Protein AF-W2P918-F1 (afdb_monomer_lite)

InterPro domains:
  IPR000195 Rab-GAP-TBC domain [PF00566] (1-121)
  IPR000195 Rab-GAP-TBC domain [PS50086] (1-101)
  IPR000195 Rab-GAP-TBC domain [SM00164] (1-124)
  IPR035969 Rab-GAP-TBC domain superfamily [SSF47923] (37-127)
  IPR050302 Rab GTPase-acti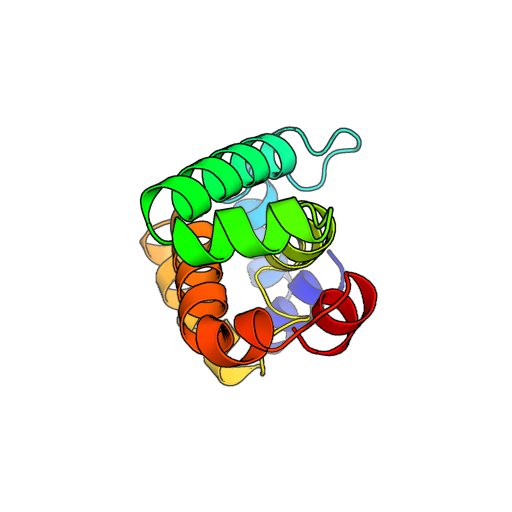vating TBC domain-containing protein [PTHR47219] (1-129)

pLDDT: mean 92.5, std 7.15, range [52.19, 97.88]

Secondary structure (DSSP, 8-state):
-HHHHHHHHHHS-HHHHHHHHHHIIIIISTTSSSSS-HHHHHHHHHHHHHHHHH-HHHHHHHHHTT--SHHHHHHHHHTTTTTTS-HHHHHHHHHHHHHH-THHHHHHHHHHHHHHHHHHTT--SHHHHHHH-

Radius of gyration: 15.6 Å; chains: 1; bounding box: 36×25×42 Å

Foldseek 3Di:
DVLQLVVLVVPDPNVRSVVVVCCVDPPQQDQCPDPVNVSLVVVLVVLLVVCCVPVVVLNVLCVVQVHRSCVVSNCCLSNVCPVPDDPVVSVVLVVVCVVPGDVSSSVVVNVVCVVCVVVSSPDPHRVSNVVVD

Structure (mmCIF, N/CA/C/O backbone):
data_AF-W2P918-F1
#
_entry.id   AF-W2P918-F1
#
loop_
_atom_site.group_PDB
_atom_site.id
_atom_site.type_symbol
_atom_site.label_atom_id
_atom_site.label_alt_id
_atom_site.label_comp_id
_atom_site.label_asym_id
_atom_site.label_entity_id
_atom_site.label_seq_id
_atom_site.pdbx_PDB_ins_code
_atom_site.Cartn_x
_atom_site.Cartn_y
_atom_site.Cartn_z
_atom_site.occupancy
_atom_site.B_iso_or_equiv
_atom_site.auth_seq_id
_atom_site.auth_comp_id
_atom_site.auth_asym_id
_atom_site.auth_atom_id
_atom_site.pdbx_PDB_model_num
ATOM 1 N N . MET A 1 1 ? -5.888 9.543 7.192 1.00 82.25 1 MET A N 1
ATOM 2 C CA . MET A 1 1 ? -6.700 8.724 8.119 1.00 82.25 1 MET A CA 1
ATOM 3 C C . MET A 1 1 ? -8.203 8.918 7.927 1.00 82.25 1 MET A C 1
ATOM 5 O O . MET A 1 1 ? -8.915 7.938 8.055 1.00 82.25 1 MET A O 1
ATOM 9 N N . ASN A 1 2 ? -8.692 10.104 7.536 1.00 89.56 2 ASN A N 1
ATOM 10 C CA . ASN A 1 2 ? -10.135 10.378 7.374 1.00 89.56 2 ASN A CA 1
ATOM 11 C C . ASN A 1 2 ? -10.898 9.354 6.508 1.00 89.56 2 ASN A C 1
ATOM 13 O O . ASN A 1 2 ? -12.001 8.972 6.871 1.00 89.56 2 ASN A O 1
ATOM 17 N N . PHE A 1 3 ? -10.310 8.866 5.408 1.00 90.75 3 PHE A N 1
ATOM 18 C CA . PHE A 1 3 ? -10.935 7.833 4.566 1.00 90.75 3 PHE A CA 1
ATOM 19 C C . PHE A 1 3 ? -11.132 6.496 5.291 1.00 90.75 3 PHE A C 1
ATOM 21 O O . PHE A 1 3 ? -12.177 5.876 5.135 1.00 90.75 3 PHE A O 1
ATOM 28 N N . LEU A 1 4 ? -10.154 6.074 6.103 1.00 92.81 4 LEU A N 1
ATOM 29 C CA . LEU A 1 4 ? -10.256 4.847 6.900 1.00 92.81 4 LEU A CA 1
ATOM 30 C C . LEU A 1 4 ? -11.389 4.982 7.918 1.00 92.81 4 LEU A C 1
ATOM 32 O O . LEU A 1 4 ? -12.270 4.134 7.966 1.00 92.81 4 LEU A O 1
ATOM 36 N N . ALA A 1 5 ? -11.408 6.093 8.661 1.00 94.44 5 ALA A N 1
ATOM 37 C CA . ALA A 1 5 ? -12.453 6.373 9.642 1.00 94.44 5 ALA A CA 1
ATOM 38 C C . ALA A 1 5 ? -13.853 6.403 9.005 1.00 94.44 5 ALA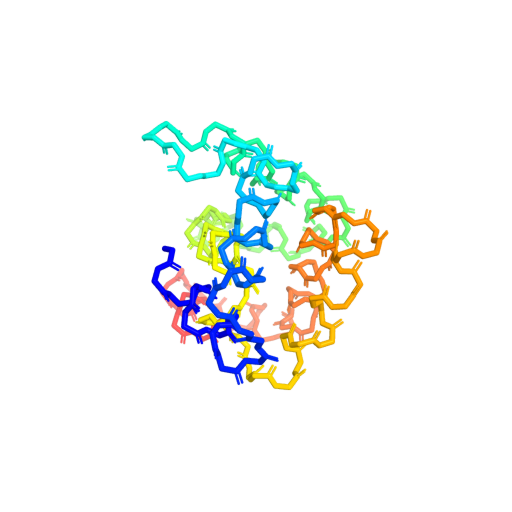 A C 1
ATOM 40 O O . ALA A 1 5 ? -14.768 5.780 9.526 1.00 94.44 5 ALA A O 1
ATOM 41 N N . ALA A 1 6 ? -14.013 7.069 7.855 1.00 94.12 6 ALA A N 1
ATOM 42 C CA . ALA A 1 6 ? -15.294 7.143 7.153 1.00 94.12 6 ALA A CA 1
ATOM 43 C C . ALA A 1 6 ? -15.811 5.760 6.726 1.00 94.12 6 ALA A C 1
ATOM 45 O O . ALA A 1 6 ? -16.986 5.459 6.917 1.00 94.12 6 ALA A O 1
ATOM 46 N N . VAL A 1 7 ? -14.936 4.909 6.182 1.00 94.31 7 VAL A N 1
ATOM 47 C CA . VAL A 1 7 ? -15.309 3.548 5.771 1.00 94.31 7 VAL A CA 1
ATOM 48 C C . VAL A 1 7 ? -15.652 2.678 6.973 1.00 94.31 7 VAL A C 1
ATOM 50 O O . VAL A 1 7 ? -16.629 1.938 6.917 1.00 94.31 7 VAL A O 1
ATOM 53 N N . LEU A 1 8 ? -14.901 2.782 8.069 1.00 96.00 8 LEU A N 1
ATOM 54 C CA . LEU A 1 8 ? -15.214 2.044 9.291 1.00 96.00 8 LEU A CA 1
ATOM 55 C C . LEU A 1 8 ? -16.577 2.473 9.848 1.00 96.00 8 LEU A C 1
ATOM 57 O O . LEU A 1 8 ? -17.446 1.626 10.011 1.00 96.00 8 LEU A O 1
ATOM 61 N N . LEU A 1 9 ? -16.822 3.777 10.002 1.00 96.62 9 LEU A N 1
ATOM 62 C CA . LEU A 1 9 ? -18.104 4.322 10.475 1.00 96.62 9 LEU A CA 1
ATOM 63 C C . LEU A 1 9 ? -19.302 3.962 9.584 1.00 96.62 9 LEU A C 1
ATOM 65 O O . LEU A 1 9 ? -20.435 3.933 10.050 1.00 96.62 9 LEU A O 1
ATOM 69 N N . GLN A 1 10 ? -19.077 3.696 8.296 1.00 94.69 10 GLN A N 1
ATOM 70 C CA . GLN A 1 10 ? -20.135 3.233 7.399 1.00 94.69 10 GLN A CA 1
ATOM 71 C C . GLN A 1 10 ? -20.541 1.772 7.668 1.00 94.69 10 GLN A C 1
ATOM 73 O O . GLN A 1 10 ? -21.658 1.382 7.330 1.00 94.69 10 GLN A O 1
ATOM 78 N N . ASN A 1 11 ? -19.649 0.964 8.249 1.00 92.62 11 ASN A N 1
ATOM 79 C CA . ASN A 1 11 ? -19.839 -0.477 8.430 1.00 92.62 11 ASN A CA 1
ATOM 80 C C . ASN A 1 11 ? -20.052 -0.899 9.893 1.00 92.62 11 ASN A C 1
ATOM 82 O O . ASN A 1 11 ? -20.531 -2.006 10.130 1.00 92.62 11 ASN A O 1
ATOM 86 N N . MET A 1 12 ? -19.706 -0.058 10.870 1.00 96.06 12 MET A N 1
ATOM 87 C CA . MET A 1 12 ? -19.840 -0.355 12.301 1.00 96.06 12 MET A CA 1
ATOM 88 C C . MET A 1 12 ? -20.148 0.907 13.118 1.00 96.06 12 MET A C 1
ATOM 90 O O . MET A 1 12 ? -20.120 2.018 12.587 1.00 96.06 12 MET A O 1
ATOM 94 N N . GLY A 1 13 ? -20.473 0.734 14.403 1.00 97.88 13 GLY A N 1
ATOM 95 C CA . GLY A 1 13 ? -20.712 1.848 15.320 1.00 97.88 13 GLY A CA 1
ATOM 96 C C . GLY A 1 13 ? -19.451 2.674 15.587 1.00 97.88 13 GLY A C 1
ATOM 97 O O . GLY A 1 13 ? -18.337 2.287 15.234 1.00 97.88 13 GLY A O 1
ATOM 98 N N . GLU A 1 14 ? -19.629 3.856 16.179 1.00 97.69 14 GLU A N 1
ATOM 99 C CA . GLU A 1 14 ? -18.533 4.806 16.415 1.00 97.69 14 GLU A CA 1
ATOM 100 C C . GLU A 1 14 ? -17.432 4.225 17.308 1.00 97.69 14 GLU A C 1
ATOM 102 O O . GLU A 1 14 ? -16.248 4.371 17.001 1.00 97.69 14 GLU A O 1
ATOM 107 N N . GLU A 1 15 ? -17.817 3.537 18.383 1.00 97.81 15 GLU A N 1
ATOM 108 C CA . GLU A 1 15 ? -16.876 2.931 19.321 1.00 97.81 15 GLU A CA 1
ATOM 109 C C . GLU A 1 15 ? -16.091 1.793 18.659 1.00 97.81 15 GLU A C 1
ATOM 111 O O . GLU A 1 15 ? -14.863 1.748 18.752 1.00 97.81 15 GLU A O 1
ATOM 116 N N . GLU A 1 16 ? -16.765 0.907 17.924 1.00 97.88 16 GLU A N 1
ATOM 117 C CA . GLU A 1 16 ? -16.102 -0.170 17.192 1.00 97.88 16 GLU A CA 1
ATOM 118 C C . GLU A 1 16 ? -15.170 0.388 16.113 1.00 97.88 16 GLU A C 1
ATOM 120 O O . GLU A 1 16 ? -14.027 -0.054 15.992 1.00 97.88 16 GLU A O 1
ATOM 125 N N . ALA A 1 17 ? -15.616 1.406 15.371 1.00 97.81 17 ALA A N 1
ATOM 126 C CA . ALA A 1 17 ? -14.814 2.056 14.342 1.00 97.81 17 ALA A CA 1
ATOM 127 C C . ALA A 1 17 ? -13.557 2.700 14.936 1.00 97.81 17 ALA A C 1
ATOM 129 O O . ALA A 1 17 ? -12.485 2.622 14.331 1.00 97.81 17 ALA A O 1
ATOM 130 N N . PHE A 1 18 ? -13.668 3.303 16.122 1.00 97.19 18 PHE A N 1
ATOM 131 C CA . PHE A 1 18 ? -12.530 3.852 16.849 1.00 97.19 18 PHE A CA 1
ATOM 132 C C . PHE A 1 18 ? -11.519 2.760 17.213 1.00 97.19 18 PHE A C 1
ATOM 134 O O . PHE A 1 18 ? -10.340 2.892 16.878 1.00 97.19 18 PHE A O 1
ATOM 141 N N . TRP A 1 19 ? -11.966 1.668 17.838 1.00 97.75 19 TRP A N 1
ATOM 142 C CA . TRP A 1 19 ? -11.065 0.596 18.269 1.00 97.75 19 TRP A CA 1
ATOM 143 C C . TRP A 1 19 ? -10.428 -0.150 17.097 1.00 97.75 19 TRP A C 1
ATOM 145 O O . TRP A 1 19 ? -9.237 -0.455 17.142 1.00 97.75 19 TRP A O 1
ATOM 155 N N . VAL A 1 20 ? -11.169 -0.378 16.011 1.00 97.38 20 VAL A N 1
ATOM 156 C CA . VAL A 1 20 ? -10.604 -0.963 14.788 1.00 97.38 20 VAL A CA 1
ATOM 157 C C . VAL A 1 20 ? -9.586 -0.015 14.157 1.00 97.38 20 VAL A C 1
ATOM 159 O O . VAL A 1 20 ? -8.516 -0.457 13.743 1.00 97.38 20 VAL A O 1
ATOM 162 N N . LEU A 1 21 ? -9.859 1.293 14.108 1.00 97.06 21 LEU A N 1
ATOM 163 C CA . LEU A 1 21 ? -8.894 2.265 13.593 1.00 97.06 21 LEU A CA 1
ATOM 164 C C . LEU A 1 21 ? -7.620 2.314 14.449 1.00 97.06 21 LEU A C 1
ATOM 166 O O . LEU A 1 21 ? -6.524 2.375 13.889 1.00 97.06 21 LEU A O 1
ATOM 170 N N . ALA A 1 22 ? -7.755 2.263 15.776 1.00 96.56 22 ALA A N 1
ATOM 171 C CA . ALA A 1 22 ? -6.624 2.190 16.695 1.00 96.56 22 ALA A CA 1
ATOM 172 C C . ALA A 1 22 ? -5.784 0.932 16.426 1.00 96.56 22 ALA A C 1
ATOM 174 O O . ALA A 1 22 ? -4.586 1.049 16.178 1.00 96.56 22 ALA A O 1
ATOM 175 N N . ALA A 1 23 ? -6.414 -0.243 16.330 1.00 96.75 23 ALA A N 1
ATOM 176 C CA . ALA A 1 23 ? -5.728 -1.494 16.001 1.00 96.75 23 ALA A CA 1
ATOM 177 C C . ALA A 1 23 ? -5.014 -1.432 14.636 1.00 96.75 23 ALA A C 1
ATOM 179 O O . ALA A 1 23 ? -3.881 -1.895 14.497 1.00 96.75 23 ALA A O 1
ATOM 180 N N . ILE A 1 24 ? -5.624 -0.801 13.625 1.00 96.75 24 ILE A N 1
ATOM 181 C CA . ILE A 1 24 ? -4.971 -0.589 12.325 1.00 96.75 24 ILE A CA 1
ATOM 182 C C . ILE A 1 24 ? -3.679 0.215 12.491 1.00 96.75 24 ILE A C 1
ATOM 184 O O . ILE A 1 24 ? -2.645 -0.180 11.955 1.00 96.75 24 ILE A O 1
ATOM 188 N N . VAL A 1 25 ? -3.726 1.347 13.191 1.00 95.44 25 VAL A N 1
ATOM 189 C CA . VAL A 1 25 ? -2.606 2.300 13.267 1.00 95.44 25 VAL A CA 1
ATOM 190 C C . VAL A 1 25 ? -1.508 1.833 14.223 1.00 95.44 25 VAL A C 1
ATOM 192 O O . VAL A 1 25 ? -0.325 2.068 13.969 1.00 95.44 25 VAL A O 1
ATOM 195 N N . GLU A 1 26 ? -1.886 1.193 15.324 1.00 94.75 26 GLU A N 1
ATOM 196 C CA . GLU A 1 26 ? -0.970 0.851 16.411 1.00 94.75 26 GLU A CA 1
ATOM 197 C C . GLU A 1 26 ? -0.411 -0.567 16.278 1.00 94.75 26 GLU A C 1
ATOM 199 O O . GLU A 1 26 ? 0.771 -0.774 16.553 1.00 94.75 26 GLU A O 1
ATOM 204 N N . GLU A 1 27 ? -1.215 -1.523 15.802 1.00 95.38 27 GLU A N 1
ATOM 205 C CA . GLU A 1 27 ? -0.842 -2.942 15.777 1.00 95.38 27 GLU A CA 1
ATOM 206 C C . GLU A 1 27 ? -0.558 -3.457 14.364 1.00 95.38 27 GLU A C 1
ATOM 208 O O . GLU A 1 27 ? 0.485 -4.067 14.126 1.00 95.38 27 GLU A O 1
ATOM 213 N N . LEU A 1 28 ? -1.459 -3.211 13.407 1.00 96.38 28 LEU A N 1
ATOM 214 C CA . LEU A 1 28 ? -1.339 -3.784 12.061 1.00 96.38 28 LEU A CA 1
ATOM 215 C C . LEU A 1 28 ? -0.368 -2.995 11.180 1.00 96.38 28 LEU A C 1
ATOM 217 O O . LEU A 1 28 ? 0.397 -3.582 10.417 1.00 96.38 28 LEU A O 1
ATOM 221 N N . THR A 1 29 ? -0.380 -1.667 11.279 1.00 95.88 29 THR A N 1
ATOM 222 C CA . THR A 1 29 ? 0.474 -0.766 10.491 1.00 95.88 29 THR A CA 1
ATOM 223 C C . THR A 1 29 ? 1.274 0.190 11.383 1.00 95.88 29 THR A C 1
ATOM 225 O O . THR A 1 29 ? 1.204 1.415 11.228 1.00 95.88 29 THR A O 1
ATOM 228 N N . PRO A 1 30 ? 2.070 -0.347 12.329 1.00 95.88 30 PRO A N 1
ATOM 229 C CA . PRO A 1 30 ? 2.769 0.465 13.309 1.00 95.88 30 PRO A CA 1
ATOM 230 C C . PRO A 1 30 ? 3.702 1.455 12.615 1.00 95.88 30 PRO A C 1
ATOM 232 O O . PRO A 1 30 ? 4.456 1.120 11.701 1.00 95.88 30 PRO A O 1
ATOM 235 N N . GLN A 1 31 ? 3.686 2.700 13.090 1.00 95.88 31 GLN A N 1
ATOM 236 C CA . GLN A 1 31 ? 4.534 3.788 12.591 1.00 95.88 31 GLN A CA 1
ATOM 237 C C . GLN A 1 31 ? 4.263 4.218 11.134 1.00 95.88 31 GLN A C 1
ATOM 239 O O . GLN A 1 31 ? 5.113 4.876 10.527 1.00 95.88 31 GLN A O 1
ATOM 244 N N . TYR A 1 32 ? 3.100 3.889 10.560 1.00 95.00 32 TYR A N 1
ATOM 245 C CA . TYR A 1 32 ? 2.715 4.364 9.224 1.00 95.00 32 TYR A CA 1
ATOM 246 C C . TYR A 1 32 ? 2.279 5.827 9.242 1.00 95.00 32 TYR A C 1
ATOM 248 O O . TYR A 1 32 ? 2.694 6.605 8.388 1.00 95.00 32 TYR A O 1
ATOM 256 N N . HIS A 1 33 ? 1.485 6.219 10.241 1.00 92.50 33 HIS A N 1
ATOM 257 C CA . HIS A 1 33 ? 0.884 7.556 10.335 1.00 92.50 33 HIS A CA 1
ATOM 258 C C . HIS A 1 33 ? 1.651 8.507 11.270 1.00 92.50 33 HIS A C 1
ATOM 260 O O . HIS A 1 33 ? 1.117 9.530 11.698 1.00 92.50 33 HIS A O 1
ATOM 266 N N . THR A 1 34 ? 2.912 8.197 11.587 1.00 92.81 34 THR A N 1
ATOM 267 C CA . THR A 1 34 ? 3.815 9.102 12.321 1.00 92.81 34 THR A CA 1
ATOM 268 C C . THR A 1 34 ? 4.411 10.155 11.385 1.00 92.81 34 THR A C 1
ATOM 270 O O . THR A 1 34 ? 4.409 9.995 10.168 1.00 92.81 34 THR A O 1
ATOM 273 N N . ARG A 1 35 ? 4.993 11.234 11.932 1.00 90.50 35 ARG A N 1
ATOM 274 C CA . ARG A 1 35 ? 5.643 12.283 11.114 1.00 90.50 35 ARG A CA 1
ATOM 275 C C . ARG A 1 35 ? 6.772 11.751 10.228 1.00 90.50 35 ARG A C 1
ATOM 277 O O . ARG A 1 35 ? 7.012 12.290 9.155 1.00 90.50 35 ARG A O 1
ATOM 284 N N . THR A 1 36 ? 7.490 10.738 10.704 1.00 92.56 36 THR A N 1
ATOM 285 C CA . THR A 1 36 ? 8.626 10.136 9.998 1.00 92.56 36 THR A CA 1
ATOM 286 C C . THR A 1 36 ? 8.215 8.972 9.103 1.00 92.56 36 THR A C 1
ATOM 288 O O . THR A 1 36 ? 8.988 8.603 8.219 1.00 92.56 36 THR A O 1
ATOM 291 N N . MET A 1 37 ? 7.022 8.403 9.320 1.00 94.19 37 MET A N 1
ATOM 292 C CA . MET A 1 37 ? 6.465 7.282 8.559 1.00 94.19 37 MET A CA 1
ATOM 293 C C . MET A 1 37 ? 7.433 6.098 8.437 1.00 94.19 37 MET A C 1
ATOM 295 O O . MET A 1 37 ? 7.555 5.465 7.387 1.00 94.19 37 MET A O 1
ATOM 299 N N . THR A 1 38 ? 8.186 5.835 9.504 1.00 95.06 38 THR A N 1
ATOM 300 C CA . THR A 1 38 ? 9.276 4.853 9.525 1.00 95.06 38 THR A CA 1
ATOM 301 C C . THR A 1 38 ? 8.802 3.451 9.168 1.00 95.06 38 THR A C 1
ATOM 303 O O . THR A 1 38 ? 9.494 2.772 8.413 1.00 95.06 38 THR A O 1
ATOM 306 N N . GLY A 1 39 ? 7.614 3.051 9.634 1.00 94.69 39 GLY A N 1
ATOM 307 C CA . GLY A 1 39 ? 7.015 1.762 9.284 1.00 94.69 39 GLY A CA 1
ATOM 308 C C . GLY A 1 39 ? 6.692 1.678 7.794 1.00 94.69 39 GLY A C 1
ATOM 309 O O . GLY A 1 39 ? 7.151 0.769 7.111 1.00 94.69 39 GLY A O 1
ATOM 310 N N . SER A 1 40 ? 6.000 2.688 7.258 1.00 93.81 40 SER A N 1
ATOM 311 C CA . SER A 1 40 ? 5.630 2.708 5.837 1.00 93.81 40 SER A CA 1
ATOM 312 C C . SER A 1 40 ? 6.863 2.688 4.936 1.00 93.81 40 SER A C 1
ATOM 314 O O . SER A 1 40 ? 6.878 1.976 3.940 1.00 93.81 40 SER A O 1
ATOM 316 N N . ARG A 1 41 ? 7.909 3.448 5.275 1.00 93.25 41 ARG A N 1
ATOM 317 C CA . ARG A 1 41 ? 9.155 3.484 4.496 1.00 93.25 41 ARG A CA 1
ATOM 318 C C . ARG A 1 41 ? 9.912 2.159 4.535 1.00 93.25 41 ARG A C 1
ATOM 320 O O . ARG A 1 41 ? 10.543 1.797 3.546 1.00 93.25 41 ARG A O 1
ATOM 327 N N . ALA A 1 42 ? 9.876 1.448 5.662 1.00 94.69 42 ALA A N 1
ATOM 328 C CA . ALA A 1 42 ? 10.456 0.112 5.751 1.00 94.69 42 ALA A CA 1
ATOM 329 C C . ALA A 1 42 ? 9.743 -0.845 4.784 1.00 94.69 42 ALA A C 1
ATOM 331 O O . ALA A 1 42 ? 10.401 -1.473 3.956 1.00 94.69 42 ALA A O 1
ATOM 332 N N . ASP A 1 43 ? 8.412 -0.857 4.797 1.00 95.25 43 ASP A N 1
ATOM 333 C CA . ASP A 1 43 ? 7.611 -1.705 3.913 1.00 95.25 43 ASP A CA 1
ATOM 334 C C . ASP A 1 43 ? 7.740 -1.327 2.435 1.00 95.25 43 ASP A C 1
ATOM 336 O O . ASP A 1 43 ? 7.743 -2.205 1.578 1.00 95.25 43 ASP A O 1
ATOM 340 N N . GLN A 1 44 ? 7.936 -0.048 2.104 1.00 94.56 44 GLN A N 1
ATOM 341 C CA . GLN A 1 44 ? 8.246 0.375 0.732 1.00 94.56 44 GLN A CA 1
ATOM 342 C C . GLN A 1 44 ? 9.571 -0.198 0.220 1.00 94.56 44 GLN A C 1
ATOM 344 O O . GLN A 1 44 ? 9.657 -0.602 -0.940 1.00 94.56 44 GLN A O 1
ATOM 349 N N . ARG A 1 45 ? 10.597 -0.279 1.075 1.00 94.25 45 ARG A N 1
ATOM 350 C CA . ARG A 1 45 ? 11.877 -0.910 0.713 1.00 94.25 45 ARG A CA 1
ATOM 351 C C . ARG A 1 45 ? 11.705 -2.408 0.509 1.00 94.25 45 ARG A C 1
ATOM 353 O O . ARG A 1 45 ? 12.098 -2.919 -0.533 1.00 94.25 45 ARG A O 1
ATOM 360 N N . VAL A 1 46 ? 11.027 -3.077 1.445 1.00 95.75 46 VAL A N 1
ATOM 361 C CA . VAL A 1 46 ? 10.691 -4.504 1.316 1.00 95.75 46 VAL A CA 1
ATOM 362 C C . VAL A 1 46 ? 9.893 -4.755 0.034 1.00 95.75 46 VAL A C 1
ATOM 364 O O . VAL A 1 46 ? 10.154 -5.715 -0.686 1.00 95.75 46 VAL A O 1
ATOM 367 N N . PHE A 1 47 ? 8.948 -3.876 -0.297 1.00 96.31 47 PHE A N 1
ATOM 368 C CA . PHE A 1 47 ? 8.181 -3.957 -1.533 1.00 96.31 47 PHE A CA 1
ATOM 369 C C . PHE A 1 47 ? 9.067 -3.830 -2.775 1.00 96.31 47 PHE A C 1
ATOM 371 O O . PHE A 1 47 ? 8.941 -4.642 -3.687 1.00 96.31 47 PHE A O 1
ATOM 378 N N . SER A 1 48 ? 9.978 -2.856 -2.806 1.00 94.75 48 SER A N 1
ATOM 379 C CA . SER A 1 48 ? 10.935 -2.680 -3.906 1.00 94.75 48 SER A CA 1
ATOM 380 C C . SER A 1 48 ? 11.786 -3.938 -4.125 1.00 94.75 48 SER A C 1
ATOM 382 O O . SER A 1 48 ? 11.915 -4.429 -5.253 1.00 94.75 48 SER A O 1
ATOM 384 N N . ASP A 1 49 ? 12.287 -4.531 -3.038 1.00 95.62 49 ASP A N 1
ATOM 385 C CA . ASP A 1 49 ? 13.057 -5.777 -3.081 1.00 95.62 49 ASP A CA 1
ATOM 386 C C . ASP A 1 49 ? 12.206 -6.942 -3.608 1.00 95.62 49 ASP A C 1
ATOM 388 O O . ASP A 1 49 ? 12.642 -7.715 -4.467 1.00 95.62 49 ASP A O 1
ATOM 392 N N . LEU A 1 50 ? 10.954 -7.045 -3.152 1.00 96.75 50 LEU A N 1
ATOM 393 C CA . LEU A 1 50 ? 10.007 -8.051 -3.625 1.00 96.75 50 LEU A CA 1
ATOM 394 C C . LEU A 1 50 ? 9.692 -7.897 -5.117 1.00 96.75 50 LEU A C 1
ATOM 396 O O . LEU A 1 50 ? 9.642 -8.901 -5.828 1.00 96.75 50 LEU A O 1
ATOM 400 N N . VAL A 1 51 ? 9.491 -6.674 -5.613 1.00 96.31 51 VAL A N 1
ATOM 401 C CA . VAL A 1 51 ? 9.245 -6.420 -7.041 1.00 96.31 51 VAL A CA 1
ATOM 402 C C . VAL A 1 51 ? 10.472 -6.797 -7.860 1.00 96.31 51 VAL A C 1
ATOM 404 O O . VAL A 1 51 ? 10.338 -7.489 -8.867 1.00 96.31 51 VAL A O 1
ATOM 407 N N . THR A 1 52 ? 11.668 -6.439 -7.397 1.00 95.94 52 THR A N 1
ATOM 408 C CA . THR A 1 52 ? 12.930 -6.814 -8.050 1.00 95.94 52 THR A CA 1
ATOM 409 C C . THR A 1 52 ? 13.094 -8.332 -8.116 1.00 95.94 52 THR A C 1
ATOM 411 O O . THR A 1 52 ? 13.489 -8.875 -9.146 1.00 95.94 52 THR A O 1
ATOM 414 N N . GLN A 1 53 ? 12.725 -9.046 -7.050 1.00 97.31 53 GLN A N 1
ATOM 415 C CA . GLN A 1 53 ? 12.837 -10.501 -6.998 1.00 97.31 53 GLN A CA 1
ATOM 416 C C . GLN A 1 53 ? 11.760 -11.219 -7.829 1.00 97.31 53 GLN A C 1
ATOM 418 O O . GLN A 1 53 ? 12.040 -12.236 -8.464 1.00 97.31 53 GLN A O 1
ATOM 423 N N . LYS A 1 54 ? 10.508 -10.750 -7.787 1.00 97.50 54 LYS A N 1
ATOM 424 C CA . LYS A 1 54 ? 9.352 -11.464 -8.359 1.00 97.50 54 LYS A CA 1
ATOM 425 C C . LYS A 1 54 ? 8.975 -10.988 -9.758 1.00 97.50 54 LYS A C 1
ATOM 427 O O . LYS A 1 54 ? 8.427 -11.772 -10.530 1.00 97.50 54 LYS A O 1
ATOM 432 N N . LEU A 1 55 ? 9.265 -9.732 -10.090 1.00 96.88 55 LEU A N 1
ATOM 433 C CA . LEU A 1 55 ? 8.938 -9.067 -11.354 1.00 96.88 55 LEU A CA 1
ATOM 434 C C . LEU A 1 55 ? 10.178 -8.364 -11.951 1.00 96.88 55 LEU A C 1
ATOM 436 O O . LEU A 1 55 ? 10.096 -7.185 -12.299 1.00 96.88 55 LEU A O 1
ATOM 440 N N . PRO A 1 56 ? 11.320 -9.059 -12.124 1.00 97.06 56 PRO A N 1
ATOM 441 C CA . PRO A 1 56 ? 12.596 -8.425 -12.475 1.00 97.06 56 PRO A CA 1
ATOM 442 C C . PRO A 1 56 ? 12.549 -7.638 -13.792 1.00 97.06 56 PRO A C 1
ATOM 444 O O . PRO A 1 56 ? 13.151 -6.576 -13.903 1.00 97.06 56 PRO A O 1
ATOM 447 N N . VAL A 1 57 ? 11.789 -8.122 -14.782 1.00 96.62 57 VAL A N 1
ATOM 448 C CA . VAL A 1 57 ? 11.617 -7.434 -16.075 1.00 96.62 57 VAL A CA 1
ATOM 449 C C . VAL A 1 57 ? 10.913 -6.088 -15.899 1.00 96.62 57 VAL A C 1
ATOM 451 O O . VAL A 1 57 ? 11.335 -5.095 -16.482 1.00 96.62 57 VAL A O 1
ATOM 454 N N . LEU A 1 58 ? 9.866 -6.051 -15.070 1.00 94.69 58 LEU A N 1
ATOM 455 C CA . LEU A 1 58 ? 9.123 -4.826 -14.780 1.00 94.69 58 LEU A CA 1
ATOM 456 C C . LEU A 1 58 ? 9.972 -3.854 -13.956 1.00 94.69 58 LEU A C 1
ATOM 458 O O . LEU A 1 58 ? 9.989 -2.665 -14.252 1.00 94.69 58 LEU A O 1
ATOM 462 N N . ALA A 1 59 ? 10.690 -4.366 -12.952 1.00 95.19 59 ALA A N 1
ATOM 463 C CA . ALA A 1 59 ? 11.592 -3.568 -12.128 1.00 95.19 59 ALA A CA 1
ATOM 464 C C . ALA A 1 59 ? 12.667 -2.880 -12.980 1.00 95.19 59 ALA A C 1
ATOM 466 O O . ALA A 1 59 ? 12.860 -1.673 -12.869 1.00 95.19 59 ALA A O 1
ATOM 467 N N . ASN A 1 60 ? 13.303 -3.630 -13.885 1.00 95.56 60 ASN A N 1
ATOM 468 C CA . ASN A 1 60 ? 14.308 -3.085 -14.790 1.00 95.56 60 ASN A CA 1
ATOM 469 C C . ASN A 1 60 ? 13.713 -2.037 -15.744 1.00 95.56 60 ASN A C 1
ATOM 471 O O . ASN A 1 60 ? 14.313 -0.986 -15.933 1.00 95.56 60 ASN A O 1
ATOM 475 N N . HIS A 1 61 ? 12.521 -2.280 -16.302 1.00 94.56 61 HIS A N 1
ATOM 476 C CA . HIS A 1 61 ? 11.838 -1.301 -17.161 1.00 94.56 61 HIS A CA 1
ATOM 477 C C . HIS A 1 61 ? 11.582 0.018 -16.425 1.00 94.56 61 HIS A C 1
ATOM 479 O O . HIS A 1 61 ? 11.990 1.082 -16.883 1.00 94.56 61 HIS A O 1
ATOM 485 N N . LEU A 1 62 ? 10.994 -0.049 -15.230 1.00 92.38 62 LEU A N 1
ATOM 486 C CA . LEU A 1 62 ? 10.740 1.133 -14.403 1.00 92.38 62 LEU A CA 1
ATOM 487 C C . LEU A 1 62 ? 12.034 1.868 -14.03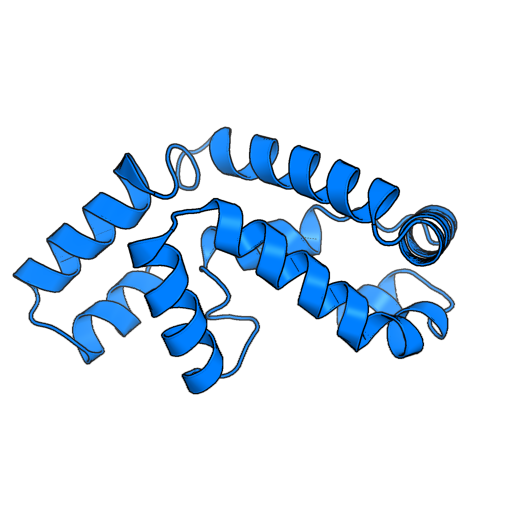4 1.00 92.38 62 LEU A C 1
ATOM 489 O O . LEU A 1 62 ? 12.079 3.095 -14.108 1.00 92.38 62 LEU A O 1
ATOM 493 N N . GLN A 1 63 ? 13.108 1.133 -13.738 1.00 92.81 63 GLN A N 1
ATOM 494 C CA . GLN A 1 63 ? 14.422 1.718 -13.483 1.00 92.81 63 GLN A CA 1
ATOM 495 C C . GLN A 1 63 ? 14.983 2.447 -14.713 1.00 92.81 63 GLN A C 1
ATOM 497 O O . GLN A 1 63 ? 15.513 3.547 -14.570 1.00 92.81 63 GLN A O 1
ATOM 502 N N . THR A 1 64 ? 14.839 1.888 -15.922 1.00 93.50 64 THR A N 1
ATOM 503 C CA . THR A 1 64 ? 15.277 2.567 -17.158 1.00 93.50 64 THR A CA 1
ATOM 504 C C . THR A 1 64 ? 14.499 3.850 -17.440 1.00 93.50 64 THR A C 1
ATOM 506 O O . THR A 1 64 ? 15.056 4.781 -18.016 1.00 93.50 64 THR A O 1
ATOM 509 N N . LEU A 1 65 ? 13.249 3.928 -16.977 1.00 91.94 65 LEU A N 1
ATOM 510 C CA . LEU A 1 65 ? 12.412 5.125 -17.056 1.00 91.94 65 LEU A CA 1
ATOM 511 C C . LEU A 1 65 ? 12.651 6.116 -15.900 1.00 91.94 65 LEU A C 1
ATOM 513 O O . LEU A 1 65 ? 12.047 7.187 -15.890 1.00 91.94 65 LEU A O 1
ATOM 517 N N . GLY A 1 66 ? 13.504 5.781 -14.924 1.00 90.25 66 GLY A N 1
ATOM 518 C CA . GLY A 1 66 ? 13.750 6.609 -13.738 1.00 90.25 66 GLY A CA 1
ATOM 519 C C . GLY A 1 66 ? 12.560 6.681 -12.774 1.00 90.25 66 GLY A C 1
ATOM 520 O O . GLY A 1 66 ? 12.378 7.692 -12.100 1.00 90.25 66 GLY A O 1
ATOM 521 N N . VAL A 1 67 ? 11.722 5.640 -12.738 1.00 89.25 67 VAL A N 1
ATOM 522 C CA . VAL A 1 67 ? 10.519 5.574 -11.901 1.00 89.25 67 VAL A CA 1
ATOM 523 C C . VAL A 1 67 ? 10.801 4.811 -10.609 1.00 89.25 67 VAL A C 1
ATOM 525 O O . VAL A 1 67 ? 11.017 3.599 -10.627 1.00 89.25 67 VAL A O 1
ATOM 528 N N . ASP A 1 68 ? 10.710 5.510 -9.478 1.00 86.31 68 ASP A N 1
ATOM 529 C CA . ASP A 1 68 ? 10.769 4.904 -8.145 1.00 86.31 68 ASP A CA 1
ATOM 530 C C . ASP A 1 68 ? 9.413 4.327 -7.717 1.00 86.31 68 ASP A C 1
ATOM 532 O O . ASP A 1 68 ? 8.357 4.843 -8.075 1.00 86.31 68 ASP A O 1
ATOM 536 N N . PHE A 1 69 ? 9.414 3.288 -6.875 1.00 84.31 69 PHE A N 1
ATOM 537 C CA . PHE A 1 69 ? 8.177 2.686 -6.354 1.00 84.31 69 PHE A CA 1
ATOM 538 C C . PHE A 1 69 ? 7.503 3.508 -5.245 1.00 84.31 69 PHE A C 1
ATOM 540 O O . PHE A 1 69 ? 6.310 3.325 -4.977 1.00 84.31 69 PHE A O 1
ATOM 547 N N . GLU A 1 70 ? 8.246 4.389 -4.571 1.00 84.12 70 GLU A N 1
ATOM 548 C CA . GLU A 1 70 ? 7.770 5.131 -3.396 1.00 84.12 70 GLU A CA 1
ATOM 549 C C . GLU A 1 70 ? 6.497 5.966 -3.657 1.00 84.12 70 GLU A C 1
ATOM 551 O O . GLU A 1 70 ? 5.565 5.858 -2.855 1.00 84.12 70 GLU A O 1
ATOM 556 N N . PRO A 1 71 ? 6.367 6.733 -4.760 1.00 80.12 71 PRO A N 1
ATOM 557 C CA . PRO A 1 71 ? 5.180 7.554 -5.015 1.00 80.12 71 PRO A CA 1
ATOM 558 C C . PRO A 1 71 ? 3.870 6.754 -5.094 1.00 80.12 71 PRO A C 1
ATOM 560 O O . PRO A 1 71 ? 2.840 7.203 -4.588 1.00 80.12 71 PRO A O 1
ATOM 563 N N . PHE A 1 72 ? 3.901 5.552 -5.680 1.00 80.62 72 PHE A N 1
ATOM 564 C CA . PHE A 1 72 ? 2.720 4.688 -5.817 1.00 80.62 72 PHE A CA 1
ATOM 565 C C . PHE A 1 72 ? 2.360 4.027 -4.486 1.00 80.62 72 PHE A C 1
ATOM 567 O O . PHE A 1 72 ? 1.224 4.070 -4.008 1.00 80.62 72 PHE A O 1
ATOM 574 N N . THR A 1 73 ? 3.374 3.430 -3.868 1.00 87.88 73 THR A N 1
ATOM 575 C CA . THR A 1 73 ? 3.228 2.556 -2.703 1.00 87.88 73 THR A CA 1
ATOM 576 C C . THR A 1 73 ? 2.842 3.318 -1.445 1.00 87.88 73 THR A C 1
ATOM 578 O O . THR A 1 73 ? 2.090 2.794 -0.626 1.00 87.88 73 THR A O 1
ATOM 581 N N . LEU A 1 74 ? 3.263 4.580 -1.316 1.00 87.00 74 LEU A N 1
ATOM 582 C CA . LEU A 1 74 ? 2.913 5.413 -0.167 1.00 87.00 74 LEU A CA 1
ATOM 583 C C . LEU A 1 74 ? 1.394 5.564 -0.036 1.00 87.00 74 LEU A C 1
ATOM 585 O O . LEU A 1 74 ? 0.822 5.366 1.036 1.00 87.00 74 LEU A O 1
ATOM 589 N N . LYS A 1 75 ? 0.727 5.881 -1.154 1.00 87.56 75 LYS A N 1
ATOM 590 C CA . LYS A 1 75 ? -0.729 6.054 -1.203 1.00 87.56 75 LYS A CA 1
ATOM 591 C C . LYS A 1 75 ? -1.451 4.730 -0.960 1.00 87.56 75 LYS A C 1
ATOM 593 O O . LYS A 1 75 ? -2.456 4.713 -0.247 1.00 87.56 75 LYS A O 1
ATOM 598 N N . TRP A 1 76 ? -0.946 3.638 -1.533 1.00 93.25 76 TRP A N 1
ATOM 599 C CA . TRP A 1 76 ? -1.513 2.301 -1.359 1.00 93.25 76 TRP A CA 1
ATOM 600 C C . TRP A 1 76 ? -1.514 1.881 0.108 1.00 93.25 76 TRP A C 1
ATOM 602 O O . TRP A 1 76 ? -2.557 1.505 0.639 1.00 93.25 76 TRP A O 1
ATOM 612 N N . PHE A 1 77 ? -0.368 2.007 0.772 1.00 93.38 77 PHE A N 1
ATOM 613 C CA . PHE A 1 77 ? -0.161 1.502 2.123 1.00 93.38 77 PHE A CA 1
ATOM 614 C C . PHE A 1 77 ? -0.802 2.394 3.187 1.00 93.38 77 PHE A C 1
ATOM 616 O O . PHE A 1 77 ? -1.475 1.885 4.078 1.00 93.38 77 PHE A O 1
ATOM 623 N N . LEU A 1 78 ? -0.712 3.723 3.065 1.00 91.81 78 LEU A N 1
ATOM 624 C CA . LEU A 1 78 ? -1.322 4.634 4.044 1.00 91.81 78 LEU A CA 1
ATOM 625 C C . LEU A 1 78 ? -2.852 4.605 4.069 1.00 91.81 78 LEU A C 1
ATOM 627 O O . LEU A 1 78 ? -3.458 4.948 5.090 1.00 91.81 78 LEU A O 1
ATOM 631 N N . CYS A 1 79 ? -3.468 4.290 2.930 1.00 92.88 79 CYS A N 1
ATOM 632 C CA . CYS A 1 79 ? -4.921 4.269 2.771 1.00 92.88 79 CYS A CA 1
ATOM 633 C C . CYS A 1 79 ? -5.478 2.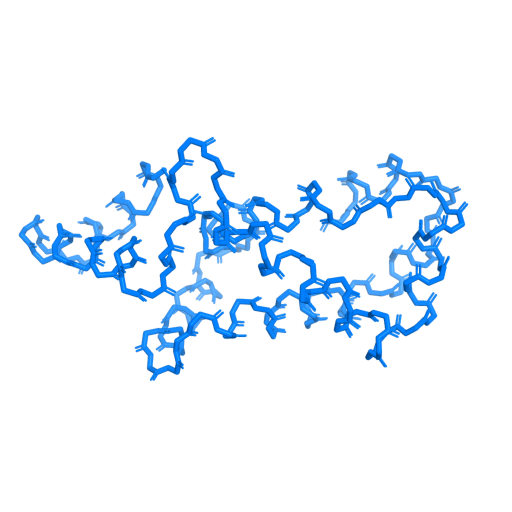852 2.608 1.00 92.88 79 CYS A C 1
ATOM 635 O O . CYS A 1 79 ? -6.644 2.724 2.244 1.00 92.88 79 CYS A O 1
ATOM 637 N N . LEU A 1 80 ? -4.663 1.811 2.820 1.00 95.06 80 LEU A N 1
ATOM 638 C CA . LEU A 1 80 ? -5.051 0.405 2.651 1.00 95.06 80 LEU A CA 1
ATOM 639 C C . LEU A 1 80 ? -5.826 0.164 1.338 1.00 95.06 80 LEU A C 1
ATOM 641 O O . LEU A 1 80 ? -6.889 -0.452 1.328 1.00 95.06 80 LEU A O 1
ATOM 645 N N . PHE A 1 81 ? -5.315 0.725 0.238 1.00 95.25 81 PHE A N 1
ATOM 646 C CA . PHE A 1 81 ? -5.881 0.692 -1.120 1.00 95.25 81 PHE A CA 1
ATOM 647 C C . PHE A 1 81 ? -7.230 1.396 -1.362 1.00 95.25 81 PHE A C 1
ATOM 649 O O . PHE A 1 81 ? -7.642 1.473 -2.521 1.00 95.25 81 PHE A O 1
ATOM 656 N N . LEU A 1 82 ? -7.867 2.015 -0.358 1.00 92.31 82 LEU A N 1
ATOM 657 C CA . LEU A 1 82 ? -9.170 2.696 -0.513 1.00 92.31 82 LEU A CA 1
ATOM 658 C C . LEU A 1 82 ? -9.204 3.766 -1.611 1.00 92.31 82 LEU A C 1
ATOM 660 O O . LEU A 1 82 ? -10.227 3.968 -2.251 1.00 92.31 82 LEU A O 1
ATOM 664 N N . ASN A 1 83 ? -8.083 4.450 -1.845 1.00 88.06 83 ASN A N 1
ATOM 665 C CA . ASN A 1 83 ? -7.982 5.519 -2.846 1.00 88.06 83 ASN A CA 1
ATOM 666 C C . ASN A 1 83 ? -7.403 5.042 -4.190 1.00 88.06 83 ASN A C 1
ATOM 668 O O . ASN A 1 83 ? -6.944 5.865 -4.988 1.00 88.06 83 ASN A O 1
ATOM 672 N N . THR A 1 84 ? -7.328 3.725 -4.387 1.00 89.88 84 THR A N 1
ATOM 673 C CA . THR A 1 84 ? -6.675 3.083 -5.540 1.00 89.88 84 THR A CA 1
ATOM 674 C C . THR A 1 84 ? -7.598 2.080 -6.218 1.00 89.88 84 THR A C 1
ATOM 676 O O . THR A 1 84 ? -7.653 2.036 -7.441 1.00 89.88 84 THR A O 1
ATOM 679 N N . LEU A 1 85 ? -8.325 1.281 -5.437 1.00 92.44 85 LEU A N 1
ATOM 680 C CA . LEU A 1 85 ? -9.206 0.236 -5.947 1.00 92.44 85 LEU A CA 1
ATOM 681 C C . LEU A 1 85 ? -10.678 0.567 -5.665 1.00 92.44 85 LEU A C 1
ATOM 683 O O . LEU A 1 85 ? -10.967 1.309 -4.725 1.00 92.44 85 LEU A O 1
ATOM 687 N N . PRO A 1 86 ? -11.620 0.002 -6.444 1.00 93.50 86 PRO A N 1
ATOM 688 C CA . PRO A 1 86 ? -13.040 0.081 -6.122 1.00 93.50 86 PRO A CA 1
ATOM 689 C C . PRO A 1 86 ? -13.340 -0.506 -4.736 1.00 93.50 86 PRO A C 1
ATOM 691 O O . PRO A 1 86 ? -12.619 -1.378 -4.251 1.00 93.50 86 PRO A O 1
ATOM 694 N N . PHE A 1 87 ? -14.439 -0.062 -4.124 1.00 90.81 87 PHE A N 1
ATOM 695 C CA . PHE A 1 87 ? -14.788 -0.402 -2.740 1.00 90.81 87 PHE A CA 1
ATOM 696 C C . PHE A 1 87 ? -14.869 -1.915 -2.475 1.00 90.81 87 PHE A C 1
ATOM 698 O O . PHE A 1 87 ? -14.277 -2.403 -1.518 1.00 90.81 87 PHE A O 1
ATOM 705 N N . GLU A 1 88 ? -15.549 -2.673 -3.341 1.00 93.88 88 GLU A N 1
ATOM 706 C CA . GLU A 1 88 ? -15.779 -4.109 -3.128 1.00 93.88 88 GLU A CA 1
ATOM 707 C C . GLU A 1 88 ? -14.470 -4.935 -3.068 1.00 93.88 88 GLU A C 1
ATOM 709 O O . GLU A 1 88 ? -14.288 -5.675 -2.098 1.00 93.88 88 GLU A O 1
ATOM 714 N N . PRO A 1 89 ? -13.510 -4.797 -4.010 1.00 94.62 89 PRO A N 1
ATOM 715 C CA . PRO A 1 89 ? -12.183 -5.393 -3.861 1.00 94.62 89 PRO A CA 1
ATOM 716 C C . PRO A 1 89 ? -11.456 -4.990 -2.578 1.00 94.62 89 PRO A C 1
ATOM 718 O O . PRO A 1 89 ? -10.807 -5.836 -1.965 1.00 94.62 89 PRO A O 1
ATOM 721 N N . VAL A 1 90 ? -11.555 -3.721 -2.164 1.00 95.50 90 VAL A N 1
ATOM 722 C CA . VAL A 1 90 ? -10.867 -3.245 -0.956 1.00 95.50 90 VAL A CA 1
ATOM 723 C C . VAL A 1 90 ? -11.407 -3.938 0.288 1.00 95.50 90 VAL A C 1
ATOM 725 O O . VAL A 1 90 ? -10.607 -4.368 1.112 1.00 95.50 90 VAL A O 1
ATOM 728 N N . MET A 1 91 ? -12.723 -4.136 0.398 1.00 94.62 91 MET A N 1
ATOM 729 C CA . MET A 1 91 ? -13.306 -4.849 1.542 1.00 94.62 91 MET A CA 1
ATOM 730 C C . MET A 1 91 ? -12.807 -6.295 1.628 1.00 94.62 91 MET A C 1
ATOM 732 O O . MET A 1 91 ? -12.380 -6.729 2.691 1.00 94.62 91 MET A O 1
ATOM 736 N N . ARG A 1 92 ? -12.714 -7.004 0.494 1.00 96.12 92 ARG A N 1
ATOM 737 C CA . ARG A 1 92 ? -12.141 -8.364 0.473 1.00 96.12 92 ARG A CA 1
ATOM 738 C C . ARG A 1 92 ? -10.665 -8.388 0.865 1.00 96.12 92 ARG A C 1
ATOM 740 O O . ARG A 1 92 ? -10.214 -9.317 1.526 1.00 96.12 92 ARG A O 1
ATOM 747 N N . ILE A 1 93 ? -9.896 -7.385 0.440 1.00 96.75 93 ILE A N 1
ATOM 748 C CA . ILE A 1 93 ? -8.496 -7.239 0.857 1.00 96.75 93 ILE A CA 1
ATOM 749 C C . ILE A 1 93 ? -8.418 -7.002 2.367 1.00 96.75 93 ILE A C 1
ATOM 751 O O . ILE A 1 93 ? -7.535 -7.556 3.017 1.00 96.75 93 ILE A O 1
ATOM 755 N N . TRP A 1 94 ? -9.332 -6.203 2.919 1.00 96.69 94 TRP A N 1
ATOM 756 C CA . TRP A 1 94 ? -9.388 -5.903 4.345 1.00 96.69 94 TRP A CA 1
ATOM 757 C C . TRP A 1 94 ? -9.710 -7.139 5.179 1.00 96.69 94 TRP A C 1
ATOM 759 O O . TRP A 1 94 ? -9.037 -7.348 6.182 1.00 96.69 94 TRP A O 1
ATOM 769 N N . ASP A 1 95 ? -10.629 -8.000 4.734 1.00 96.44 95 ASP A N 1
ATOM 770 C CA . ASP A 1 95 ? -10.922 -9.271 5.411 1.00 96.44 95 ASP A CA 1
ATOM 771 C C . ASP A 1 95 ? -9.646 -10.106 5.613 1.00 96.44 95 ASP A C 1
ATOM 773 O O . ASP A 1 95 ? -9.348 -10.570 6.716 1.00 96.44 95 ASP A O 1
ATOM 777 N N . VAL A 1 96 ? -8.838 -10.248 4.555 1.00 97.75 96 VAL A N 1
ATOM 778 C CA . VAL A 1 96 ? -7.570 -10.992 4.623 1.00 97.75 96 VAL A CA 1
ATOM 779 C C . VAL A 1 96 ? -6.520 -10.227 5.425 1.00 97.75 96 VAL A C 1
ATOM 781 O O . VAL A 1 96 ? -5.777 -10.831 6.191 1.00 97.75 96 VAL A O 1
ATOM 784 N N . PHE A 1 97 ? -6.458 -8.903 5.297 1.00 97.69 97 PHE A N 1
ATOM 785 C CA . PHE A 1 97 ? -5.535 -8.059 6.057 1.00 97.69 97 PHE A CA 1
ATOM 786 C C . PHE A 1 97 ? -5.777 -8.145 7.569 1.00 97.69 97 PHE A C 1
ATOM 788 O O . PHE A 1 97 ? -4.811 -8.256 8.318 1.00 97.69 97 PHE A O 1
ATOM 795 N N . PHE A 1 98 ? -7.030 -8.160 8.026 1.00 96.25 98 PHE A N 1
ATOM 796 C CA . PHE A 1 98 ? -7.344 -8.343 9.444 1.00 96.25 98 PHE A CA 1
ATOM 797 C C . PHE A 1 98 ? -7.029 -9.759 9.938 1.00 96.25 98 PHE A C 1
ATOM 799 O O . PHE A 1 98 ? -6.704 -9.937 11.108 1.00 96.25 98 PHE A O 1
ATOM 806 N N . CYS A 1 99 ? -7.100 -10.764 9.061 1.00 96.81 99 CYS A N 1
ATOM 807 C CA . CYS A 1 99 ? -6.826 -12.154 9.417 1.00 96.81 99 CYS A CA 1
ATOM 808 C C . CYS A 1 99 ? -5.325 -12.498 9.418 1.00 96.81 99 CYS A C 1
ATOM 810 O O . CYS A 1 99 ? -4.848 -13.180 10.323 1.00 96.81 99 CYS A O 1
ATOM 812 N N . GLU A 1 100 ? -4.578 -12.041 8.411 1.00 96.56 100 GLU A N 1
ATOM 813 C CA . GLU A 1 100 ? -3.176 -12.415 8.182 1.00 96.56 100 GLU A CA 1
ATOM 814 C C . GLU A 1 100 ? -2.174 -11.306 8.557 1.00 96.56 100 GLU A C 1
ATOM 816 O O . GLU A 1 100 ? -1.003 -11.588 8.817 1.00 96.56 100 GLU A O 1
ATOM 821 N N . GLY A 1 101 ? -2.602 -10.043 8.596 1.00 95.56 101 GLY A N 1
ATOM 822 C CA . GLY A 1 101 ? -1.767 -8.885 8.920 1.00 95.56 101 GLY A CA 1
ATOM 823 C C . GLY A 1 101 ? -1.248 -8.096 7.709 1.00 95.56 101 GLY A C 1
ATOM 824 O O . GLY A 1 101 ? -1.602 -8.329 6.550 1.00 95.56 101 GLY A O 1
ATOM 825 N N . SER A 1 102 ? -0.366 -7.126 7.970 1.00 94.38 102 SER A N 1
ATOM 826 C CA . SER A 1 102 ? 0.048 -6.089 7.005 1.00 94.38 102 SER A CA 1
ATOM 827 C C . SER A 1 102 ? 0.822 -6.569 5.787 1.00 94.38 102 SER A C 1
ATOM 829 O O . SER A 1 102 ? 0.773 -5.920 4.742 1.00 94.38 102 SER A O 1
ATOM 831 N N . HIS A 1 103 ? 1.455 -7.738 5.849 1.00 94.94 103 HIS A N 1
ATOM 832 C CA . HIS A 1 103 ? 2.145 -8.318 4.698 1.00 94.94 103 HIS A CA 1
ATOM 833 C C . HIS A 1 103 ? 1.201 -8.589 3.506 1.00 94.94 103 HIS A C 1
ATOM 835 O O . HIS A 1 103 ? 1.652 -8.676 2.359 1.00 94.94 103 HIS A O 1
ATOM 841 N N . VAL A 1 104 ? -0.114 -8.682 3.750 1.00 97.62 104 VAL A N 1
ATOM 842 C CA . VAL A 1 104 ? -1.149 -8.737 2.707 1.00 97.62 104 VAL A CA 1
ATOM 843 C C . VAL A 1 104 ? -1.069 -7.518 1.789 1.00 97.62 104 VAL A C 1
ATOM 845 O O . VAL A 1 104 ? -1.207 -7.666 0.576 1.00 97.62 104 VAL A O 1
ATOM 848 N N . LEU A 1 105 ? -0.759 -6.330 2.319 1.00 96.75 105 LEU A N 1
ATOM 849 C CA . LEU A 1 105 ? -0.656 -5.105 1.525 1.00 96.75 105 LEU A CA 1
ATOM 850 C C . LEU A 1 105 ? 0.459 -5.202 0.475 1.00 96.75 105 LEU A C 1
ATOM 852 O O . LEU A 1 105 ? 0.267 -4.814 -0.679 1.00 96.75 105 LEU A O 1
ATOM 856 N N . LEU A 1 106 ? 1.598 -5.794 0.849 1.00 96.88 106 LEU A N 1
ATOM 857 C CA . LEU A 1 106 ? 2.719 -6.048 -0.058 1.00 96.88 106 LEU A CA 1
ATOM 858 C C . LEU A 1 106 ? 2.327 -7.047 -1.155 1.00 96.88 106 LEU A C 1
ATOM 860 O O . LEU A 1 106 ? 2.609 -6.825 -2.334 1.00 96.88 106 LEU A O 1
ATOM 864 N N . ARG A 1 107 ? 1.630 -8.133 -0.788 1.00 97.38 107 ARG A N 1
ATOM 865 C CA . ARG A 1 107 ? 1.139 -9.138 -1.748 1.00 97.38 107 ARG A CA 1
ATOM 866 C C . ARG A 1 107 ? 0.157 -8.527 -2.746 1.00 97.38 107 ARG A C 1
ATOM 868 O O . ARG A 1 107 ? 0.295 -8.756 -3.946 1.00 97.38 107 ARG A O 1
ATOM 875 N N . VAL A 1 108 ? -0.794 -7.724 -2.271 1.00 97.38 108 VAL A N 1
ATOM 876 C CA . VAL A 1 108 ? -1.759 -7.023 -3.129 1.00 97.38 108 VAL A CA 1
ATOM 877 C C . VAL A 1 108 ? -1.035 -6.076 -4.081 1.00 97.38 108 VAL A C 1
ATOM 879 O O . VAL A 1 108 ? -1.276 -6.140 -5.283 1.00 97.38 108 VAL A O 1
ATOM 882 N N . GLY A 1 109 ? -0.091 -5.268 -3.588 1.00 95.81 109 GLY A N 1
ATOM 883 C CA . GLY A 1 109 ? 0.705 -4.381 -4.440 1.00 95.81 109 GLY A CA 1
ATOM 884 C C . GLY A 1 109 ? 1.452 -5.131 -5.552 1.00 95.81 109 GLY A C 1
ATOM 885 O O . GLY A 1 109 ? 1.446 -4.696 -6.704 1.00 95.81 109 GLY A O 1
ATOM 886 N N . LEU A 1 110 ? 2.037 -6.297 -5.247 1.00 96.38 110 LEU A N 1
ATOM 887 C CA . LEU A 1 110 ? 2.720 -7.137 -6.238 1.00 96.38 110 LEU A CA 1
ATOM 888 C C . LEU A 1 110 ? 1.754 -7.659 -7.301 1.00 96.38 110 LEU A C 1
ATOM 890 O O . LEU A 1 110 ? 2.077 -7.648 -8.489 1.00 96.38 110 LEU A O 1
ATOM 894 N N . VAL A 1 111 ? 0.569 -8.112 -6.884 1.00 96.25 111 VAL A N 1
ATOM 895 C CA . VAL A 1 111 ? -0.469 -8.587 -7.805 1.00 96.25 111 VAL A CA 1
ATOM 896 C C . VAL A 1 111 ? -0.943 -7.449 -8.706 1.00 96.25 111 VAL A C 1
ATOM 898 O O . VAL A 1 111 ? -1.053 -7.651 -9.913 1.00 96.25 111 VAL A O 1
ATOM 901 N N . LEU A 1 112 ? -1.149 -6.243 -8.170 1.00 94.94 112 LEU A N 1
ATOM 902 C CA . LEU A 1 112 ? -1.539 -5.078 -8.968 1.00 94.94 112 LEU A CA 1
ATOM 903 C C . LEU A 1 112 ? -0.493 -4.733 -10.029 1.00 94.94 112 LEU A C 1
ATOM 905 O O . LEU A 1 112 ? -0.853 -4.532 -11.191 1.00 94.94 112 LEU A O 1
ATOM 909 N N . LEU A 1 113 ? 0.791 -4.729 -9.665 1.00 94.19 113 LEU A N 1
ATOM 910 C CA . LEU A 1 113 ? 1.876 -4.534 -10.627 1.00 94.19 113 LEU A CA 1
ATOM 911 C C . LEU A 1 113 ? 1.920 -5.654 -11.667 1.00 94.19 113 LEU A C 1
ATOM 913 O O . LEU A 1 113 ? 2.086 -5.380 -12.853 1.00 94.19 113 LEU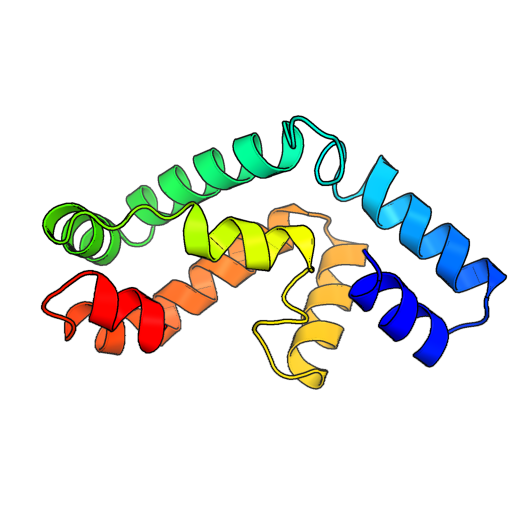 A O 1
ATOM 917 N N . LYS A 1 114 ? 1.721 -6.911 -11.258 1.00 95.69 114 LYS A N 1
ATOM 918 C CA . LYS A 1 114 ? 1.709 -8.050 -12.182 1.00 95.69 114 LYS A CA 1
ATOM 919 C C . LYS A 1 114 ? 0.566 -7.964 -13.192 1.00 95.69 114 LYS A C 1
ATOM 921 O O . LYS A 1 114 ? 0.794 -8.198 -14.376 1.00 95.69 114 LYS A O 1
ATOM 926 N N . LEU A 1 115 ? -0.639 -7.622 -12.742 1.00 95.31 115 LEU A N 1
ATOM 927 C CA . LEU A 1 115 ? -1.815 -7.475 -13.604 1.00 95.31 115 LEU A CA 1
ATOM 928 C C . LEU A 1 115 ? -1.644 -6.325 -14.600 1.00 95.31 115 LEU A C 1
ATOM 930 O O . LEU A 1 115 ? -2.026 -6.448 -15.760 1.00 95.31 115 LEU A O 1
ATOM 934 N N . ASN A 1 116 ? -1.022 -5.229 -14.163 1.00 92.69 116 ASN A N 1
ATOM 935 C CA . ASN A 1 116 ? -0.762 -4.064 -15.003 1.00 92.69 116 ASN A CA 1
ATOM 936 C C . ASN A 1 116 ? 0.539 -4.157 -15.806 1.00 92.69 116 ASN A C 1
ATOM 938 O O . ASN A 1 116 ? 0.795 -3.277 -16.627 1.00 92.69 116 ASN A O 1
ATOM 942 N N . GLN A 1 117 ? 1.341 -5.210 -15.619 1.00 93.94 117 GLN A N 1
ATOM 943 C CA . GLN A 1 117 ? 2.650 -5.355 -16.250 1.00 93.94 117 GLN A CA 1
ATOM 944 C C . GLN A 1 117 ? 2.601 -5.125 -17.772 1.00 93.94 117 GLN A C 1
ATOM 946 O O . GLN A 1 117 ? 3.400 -4.323 -18.241 1.00 93.94 117 GLN A O 1
ATOM 951 N N . PRO A 1 118 ? 1.675 -5.712 -18.562 1.00 94.19 118 PRO A N 1
ATOM 952 C CA . PRO A 1 118 ? 1.644 -5.477 -20.009 1.00 94.19 118 PRO A CA 1
ATOM 953 C C . PRO A 1 118 ? 1.450 -4.002 -20.382 1.00 94.19 118 PRO A C 1
ATOM 955 O O . PRO A 1 118 ? 2.040 -3.528 -21.345 1.00 94.19 118 PRO A O 1
ATOM 958 N N . ARG A 1 119 ? 0.649 -3.272 -19.596 1.00 91.81 119 ARG A N 1
ATOM 959 C CA . ARG A 1 119 ? 0.372 -1.850 -19.810 1.00 91.81 119 ARG A CA 1
ATOM 960 C C . ARG A 1 119 ? 1.564 -0.980 -19.420 1.00 91.81 119 ARG A C 1
ATOM 962 O O . ARG A 1 119 ? 1.904 -0.076 -20.165 1.00 91.81 119 ARG A O 1
ATOM 969 N N . ILE A 1 120 ? 2.207 -1.279 -18.291 1.00 91.69 120 ILE A N 1
ATOM 970 C CA . ILE A 1 120 ? 3.386 -0.540 -17.815 1.00 91.69 120 ILE A CA 1
ATOM 971 C C . ILE A 1 120 ? 4.578 -0.749 -18.760 1.00 91.69 120 ILE A C 1
ATOM 973 O O . ILE A 1 120 ? 5.302 0.193 -19.056 1.00 91.69 120 ILE A O 1
ATOM 977 N N . MET A 1 121 ? 4.756 -1.964 -19.284 1.00 93.31 121 MET A N 1
ATOM 978 C CA . MET A 1 121 ? 5.814 -2.273 -20.256 1.00 93.31 121 MET A CA 1
ATOM 979 C C . MET A 1 121 ? 5.618 -1.574 -21.611 1.00 93.31 121 MET A C 1
ATOM 981 O O . MET A 1 121 ? 6.555 -1.531 -22.399 1.00 93.31 121 MET A O 1
ATOM 985 N N . ALA A 1 122 ? 4.418 -1.059 -21.895 1.00 93.31 122 ALA A N 1
ATOM 986 C CA . ALA A 1 122 ? 4.120 -0.280 -23.096 1.00 93.31 122 ALA A CA 1
ATOM 987 C C . ALA A 1 122 ? 4.280 1.239 -22.886 1.00 93.31 122 ALA A C 1
ATOM 989 O O . ALA A 1 122 ? 3.999 2.007 -23.801 1.00 93.31 122 ALA A O 1
ATOM 990 N N . CYS A 1 123 ? 4.663 1.679 -21.683 1.00 90.69 123 CYS A N 1
ATOM 991 C CA . CYS A 1 123 ? 4.969 3.077 -21.394 1.00 90.69 123 CYS A CA 1
ATOM 992 C C . CYS A 1 123 ? 6.431 3.383 -21.735 1.00 90.69 123 CYS A C 1
ATOM 994 O O . CYS A 1 123 ? 7.319 2.618 -21.350 1.00 90.69 123 CYS A O 1
ATOM 996 N N . ASP A 1 124 ? 6.658 4.534 -22.371 1.00 88.69 124 ASP A N 1
ATOM 997 C CA . ASP A 1 124 ? 7.985 4.992 -22.812 1.00 88.69 124 ASP A CA 1
ATOM 998 C C . ASP A 1 124 ? 8.580 6.094 -21.917 1.00 88.69 124 ASP A C 1
ATOM 1000 O O . ASP A 1 124 ? 9.753 6.441 -22.056 1.00 88.69 124 ASP A O 1
ATOM 1004 N N . ASP A 1 125 ? 7.796 6.650 -20.987 1.00 86.50 125 ASP A N 1
ATOM 1005 C CA . ASP A 1 125 ? 8.256 7.651 -20.025 1.00 86.50 125 ASP A CA 1
ATOM 1006 C C . ASP A 1 125 ? 7.605 7.493 -18.637 1.00 86.50 125 ASP A C 1
ATOM 1008 O O . ASP A 1 125 ? 6.619 6.773 -18.443 1.00 86.50 125 ASP A O 1
ATOM 1012 N N . ALA A 1 126 ? 8.188 8.169 -17.644 1.00 79.69 126 ALA A N 1
ATOM 1013 C CA . ALA A 1 126 ? 7.759 8.112 -16.249 1.00 79.69 126 ALA A CA 1
ATOM 1014 C C . ALA A 1 126 ? 6.356 8.693 -16.000 1.00 79.69 126 ALA A C 1
ATOM 1016 O O . ALA A 1 126 ? 5.635 8.215 -15.121 1.00 79.69 126 ALA A O 1
ATOM 1017 N N . LEU A 1 127 ? 5.960 9.725 -16.753 1.00 77.38 127 LEU A N 1
ATOM 1018 C CA . LEU A 1 127 ? 4.653 10.369 -16.602 1.00 77.38 127 LEU A CA 1
ATOM 1019 C C . LEU A 1 127 ? 3.552 9.420 -17.066 1.00 77.38 127 LEU A C 1
ATOM 1021 O O . LEU A 1 127 ? 2.537 9.271 -16.389 1.00 77.38 127 LEU A O 1
ATOM 1025 N N . ASP A 1 128 ? 3.783 8.720 -18.168 1.00 77.50 128 ASP A N 1
ATOM 1026 C CA . ASP A 1 128 ? 2.873 7.724 -18.704 1.00 77.50 128 ASP A CA 1
ATOM 1027 C C . ASP A 1 128 ? 2.598 6.606 -17.700 1.00 77.50 128 ASP A C 1
ATOM 1029 O O . ASP A 1 128 ? 1.446 6.208 -17.524 1.00 77.50 128 ASP A O 1
ATOM 1033 N N . VAL A 1 129 ? 3.626 6.153 -16.979 1.00 77.25 129 VAL A N 1
ATOM 1034 C CA . VAL A 1 129 ? 3.451 5.184 -15.892 1.00 77.25 129 VAL A CA 1
ATOM 1035 C C . VAL A 1 129 ? 2.600 5.785 -14.770 1.00 77.25 129 VAL A C 1
ATOM 1037 O O . VAL A 1 129 ? 1.642 5.152 -14.333 1.00 77.25 129 VAL A O 1
ATOM 1040 N N . LEU A 1 130 ? 2.886 7.013 -14.328 1.00 70.56 130 LEU A N 1
ATOM 1041 C CA . LEU A 1 130 ? 2.190 7.667 -13.209 1.00 70.56 130 LEU A CA 1
ATOM 1042 C C . LEU A 1 130 ? 0.714 7.993 -13.482 1.00 70.56 130 LEU A C 1
ATOM 1044 O O . LEU A 1 130 ? -0.095 7.921 -12.562 1.00 70.56 130 LEU A O 1
ATOM 1048 N N . TYR A 1 131 ? 0.356 8.345 -14.719 1.00 66.44 131 TYR A N 1
ATOM 1049 C CA . TYR A 1 131 ? -1.024 8.684 -15.088 1.00 66.44 131 TYR A CA 1
ATOM 1050 C C . TYR A 1 131 ? -1.846 7.485 -15.550 1.00 66.44 131 TYR A C 1
ATOM 1052 O O . TYR A 1 131 ? -3.077 7.544 -15.513 1.00 66.44 131 TYR A O 1
ATOM 1060 N N . LYS A 1 132 ? -1.191 6.415 -16.018 1.00 56.38 132 LYS A N 1
ATOM 1061 C CA . LYS A 1 132 ? -1.890 5.212 -16.467 1.00 56.38 132 LYS A CA 1
ATOM 1062 C C . LYS A 1 132 ? -1.998 4.182 -15.346 1.00 56.38 132 LYS A C 1
ATOM 1064 O O . LYS A 1 1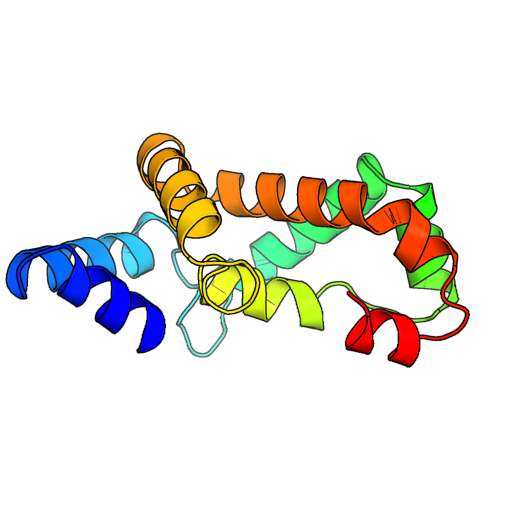32 ? -3.057 3.575 -15.280 1.00 56.38 132 LYS A O 1
ATOM 1069 N N . SER A 1 133 ? -0.988 3.967 -14.495 1.00 52.19 133 SER A N 1
ATOM 1070 C CA . SER A 1 133 ? -1.023 2.953 -13.412 1.00 52.19 133 SER A CA 1
ATOM 1071 C C . SER A 1 133 ? -2.167 3.141 -12.415 1.00 52.19 133 SER A C 1
ATOM 1073 O O . SER A 1 133 ? -2.793 2.093 -12.128 1.00 52.19 133 SER A O 1
#

Sequence (133 aa):
MNFLAAVLLQNMGEEEAFWVLAAIVEELTPQYHTRTMTGSRADQRVFSDLVTQKLPVLANHLQTLGVDFEPFTLKWFLCLFLNTLPFEPVMRIWDVFFCEGSHVLLRVGLVLLKLNQPRIMACDDALDVLYKS

Organism: Phytophthora nicotianae (strain INRA-310) (NCBI:txid761204)